Protein AF-A0A4R5ME53-F1 (afdb_monomer_lite)

Secondary structure (DSSP, 8-state):
----S-----------------TTTTSSSHHHHHHHHHHHHHHHHHHHHHHHHHHHH-TTS-HHHHHHHHHHHHHHHHHHHHH--SHHHHHHHHHHHHHHHHHHHHHTTPPP-

Organism: NCBI:txid2528715

pLDDT: mean 86.8, std 19.41, range [37.44, 98.31]

Structure (mmCIF, N/CA/C/O backbone):
data_AF-A0A4R5ME53-F1
#
_entry.id   AF-A0A4R5ME53-F1
#
loop_
_atom_site.group_PDB
_atom_site.id
_atom_site.type_symbol
_atom_site.label_atom_id
_atom_site.label_alt_id
_atom_site.label_comp_id
_atom_site.label_asym_id
_atom_site.label_entity_id
_atom_site.label_seq_id
_atom_site.pdbx_PDB_ins_code
_atom_site.Cartn_x
_atom_site.Cartn_y
_atom_site.Cartn_z
_atom_site.occupancy
_atom_site.B_iso_or_equiv
_atom_site.auth_seq_id
_atom_site.auth_comp_id
_atom_site.auth_asym_id
_atom_site.auth_atom_id
_atom_site.pdbx_PDB_model_num
ATOM 1 N N . MET A 1 1 ? -32.003 -50.045 -17.619 1.00 37.44 1 MET A N 1
ATOM 2 C CA . MET A 1 1 ? -30.877 -49.254 -18.161 1.00 37.44 1 MET A CA 1
ATOM 3 C C . MET A 1 1 ? -31.411 -47.846 -18.388 1.00 37.44 1 MET A C 1
ATOM 5 O O . MET A 1 1 ? -32.079 -47.613 -19.375 1.00 37.44 1 MET A O 1
ATOM 9 N N . ARG A 1 2 ? -31.481 -46.984 -17.364 1.00 39.84 2 ARG A N 1
ATOM 10 C CA . ARG A 1 2 ? -30.421 -46.025 -17.002 1.00 39.84 2 ARG A CA 1
ATOM 11 C C . ARG A 1 2 ? -29.592 -45.630 -18.233 1.00 39.84 2 ARG A C 1
ATOM 13 O O . ARG A 1 2 ? -28.884 -46.491 -18.744 1.00 39.84 2 ARG A O 1
ATOM 20 N N . ILE A 1 3 ? -29.658 -44.355 -18.624 1.00 42.66 3 ILE A N 1
ATOM 21 C CA . ILE A 1 3 ? -28.523 -43.416 -18.612 1.00 42.66 3 ILE A CA 1
ATOM 22 C C . ILE A 1 3 ? -28.682 -42.292 -19.684 1.00 42.66 3 ILE A C 1
ATOM 24 O O . ILE A 1 3 ? -28.809 -42.562 -20.870 1.00 42.66 3 ILE A O 1
ATOM 28 N N . PHE A 1 4 ? -28.608 -41.042 -19.199 1.00 44.84 4 PHE A N 1
ATOM 29 C CA . PHE A 1 4 ? -28.194 -39.774 -19.840 1.00 44.84 4 PHE A CA 1
ATOM 30 C C . PHE A 1 4 ? -28.897 -39.222 -21.088 1.00 44.84 4 PHE A C 1
ATOM 32 O O . PHE A 1 4 ? -28.305 -39.227 -22.156 1.00 44.84 4 PHE A O 1
ATOM 39 N N . ILE A 1 5 ? -30.030 -38.536 -20.913 1.00 51.66 5 ILE A N 1
ATOM 40 C CA . ILE A 1 5 ? -30.372 -37.298 -21.652 1.00 51.66 5 ILE A CA 1
ATOM 41 C C . ILE A 1 5 ? -31.328 -36.549 -20.700 1.00 51.66 5 ILE A C 1
ATOM 43 O O . ILE A 1 5 ? -32.403 -37.054 -20.417 1.00 51.66 5 ILE A O 1
ATOM 47 N N . VAL A 1 6 ? -30.976 -35.508 -19.947 1.00 46.72 6 VAL A N 1
ATOM 48 C CA . VAL A 1 6 ? -30.715 -34.124 -20.350 1.00 46.72 6 VAL A CA 1
ATOM 49 C C . VAL A 1 6 ? -30.060 -33.465 -19.125 1.00 46.72 6 VAL A C 1
ATOM 51 O O . VAL A 1 6 ? -30.729 -33.165 -18.142 1.00 46.72 6 VAL A O 1
ATOM 54 N N . ALA A 1 7 ? -28.748 -33.264 -19.151 1.00 47.62 7 ALA A N 1
ATOM 55 C CA . ALA A 1 7 ? -28.056 -32.393 -18.203 1.00 47.62 7 ALA A CA 1
ATOM 56 C C . ALA A 1 7 ? -27.158 -31.458 -19.013 1.00 47.62 7 ALA A C 1
ATOM 58 O O . ALA A 1 7 ? -25.938 -31.560 -18.991 1.00 47.62 7 ALA A O 1
ATOM 59 N N . LEU A 1 8 ? -27.792 -30.587 -19.799 1.00 46.12 8 LEU A N 1
ATOM 60 C CA . LEU A 1 8 ? -27.125 -29.516 -20.534 1.00 46.12 8 LEU A CA 1
ATOM 61 C C . LEU A 1 8 ? -27.659 -28.166 -20.031 1.00 46.12 8 LEU A C 1
ATOM 63 O O . LEU A 1 8 ? -28.286 -27.404 -20.752 1.00 46.12 8 LEU A O 1
ATOM 67 N N . ALA A 1 9 ? -27.467 -27.917 -18.738 1.00 47.75 9 ALA A N 1
ATOM 68 C CA . ALA A 1 9 ? -27.715 -26.621 -18.103 1.00 47.75 9 ALA A CA 1
ATOM 69 C C . ALA A 1 9 ? -26.516 -26.234 -17.224 1.00 47.75 9 ALA A C 1
ATOM 71 O O . ALA A 1 9 ? -26.667 -25.740 -16.110 1.00 47.75 9 ALA A O 1
ATOM 72 N N . LEU A 1 10 ? -25.306 -26.529 -17.706 1.00 44.31 10 LEU A N 1
ATOM 73 C CA . LEU A 1 10 ? -24.060 -26.213 -17.024 1.00 44.31 10 LEU A CA 1
ATOM 74 C C . LEU A 1 10 ? -23.190 -25.326 -17.911 1.00 44.31 10 LEU A C 1
ATOM 76 O O . LEU A 1 10 ? -22.869 -25.676 -19.042 1.00 44.31 10 LEU A O 1
ATOM 80 N N . ALA A 1 11 ? -22.774 -24.222 -17.292 1.00 48.75 11 ALA A N 1
ATOM 81 C CA . ALA A 1 11 ? -21.616 -23.405 -17.619 1.00 48.75 11 ALA A CA 1
ATOM 82 C C . ALA A 1 11 ? -21.744 -22.419 -18.792 1.00 48.75 11 ALA A C 1
ATOM 84 O O . ALA A 1 11 ? -21.054 -22.519 -19.799 1.00 48.75 11 ALA A O 1
ATOM 85 N N . THR A 1 12 ? -22.473 -21.328 -18.557 1.00 47.19 12 THR A N 1
ATOM 86 C CA . THR A 1 12 ? -21.988 -20.008 -18.992 1.00 47.19 12 THR A CA 1
ATOM 87 C C . THR A 1 12 ? -21.523 -19.226 -17.769 1.00 47.19 12 THR A C 1
ATOM 89 O O . THR A 1 12 ? -22.080 -18.188 -17.421 1.00 47.19 12 THR A O 1
ATOM 92 N N . ILE A 1 13 ? -20.497 -19.734 -17.080 1.00 52.84 13 ILE A N 1
ATOM 93 C CA . ILE A 1 13 ? -19.639 -18.844 -16.298 1.00 52.84 13 ILE A CA 1
ATOM 94 C C . ILE A 1 13 ? -18.748 -18.194 -17.345 1.00 52.84 13 ILE A C 1
ATOM 96 O O . ILE A 1 13 ? -17.732 -18.754 -17.753 1.00 52.84 13 ILE A O 1
ATOM 100 N N . SER A 1 14 ? -19.180 -17.046 -17.856 1.00 44.56 14 SER A N 1
ATOM 101 C CA . SER A 1 14 ? -18.303 -16.146 -18.584 1.00 44.56 14 SER A CA 1
ATOM 102 C C . SER A 1 14 ? -17.211 -15.710 -17.611 1.00 44.56 14 SER A C 1
ATOM 104 O O . SER A 1 14 ? -17.368 -14.730 -16.885 1.00 44.56 14 SER A O 1
ATOM 106 N N . LEU A 1 15 ? -16.122 -16.477 -17.558 1.00 46.50 15 LEU A N 1
ATOM 107 C CA . LEU A 1 15 ? -14.838 -16.013 -17.059 1.00 46.50 15 LEU A CA 1
ATOM 108 C C . LEU A 1 15 ? -14.444 -14.854 -17.971 1.00 46.50 15 LEU A C 1
ATOM 110 O O . LEU A 1 15 ? -13.823 -15.043 -19.015 1.00 46.50 15 LEU A O 1
ATOM 114 N N . GLN A 1 16 ? -14.870 -13.645 -17.613 1.00 44.94 16 GLN A N 1
ATOM 115 C CA . GLN A 1 16 ? -14.251 -12.442 -18.127 1.00 44.94 16 GLN A CA 1
ATOM 116 C C . GLN A 1 16 ? -12.842 -12.442 -17.547 1.00 44.94 16 GLN A C 1
ATOM 118 O O . GLN A 1 16 ? -12.602 -11.967 -16.442 1.00 44.94 16 GLN A O 1
ATOM 123 N N . ALA A 1 17 ? -11.909 -13.052 -18.274 1.00 42.41 17 ALA A N 1
ATOM 124 C CA . ALA A 1 17 ? -10.504 -12.783 -18.079 1.00 42.41 17 ALA A CA 1
ATOM 125 C C . ALA A 1 17 ? -10.322 -11.303 -18.425 1.00 42.41 17 ALA A C 1
ATOM 127 O O . ALA A 1 17 ? -10.187 -10.935 -19.591 1.00 42.41 17 ALA A O 1
ATOM 128 N N . HIS A 1 18 ? -10.410 -10.428 -17.424 1.00 40.94 18 HIS A N 1
ATOM 129 C CA . HIS A 1 18 ? -9.837 -9.101 -17.542 1.00 40.94 18 HIS A CA 1
ATOM 130 C C . HIS A 1 18 ? -8.352 -9.340 -17.787 1.00 40.94 18 HIS A C 1
ATOM 132 O O . HIS A 1 18 ? -7.619 -9.713 -16.873 1.00 40.94 18 HIS A O 1
ATOM 138 N N . ALA A 1 19 ? -7.930 -9.246 -19.047 1.00 43.75 19 ALA A N 1
ATOM 139 C CA . ALA A 1 19 ? -6.523 -9.218 -19.382 1.00 43.75 19 ALA A CA 1
ATOM 140 C C . ALA A 1 19 ? -5.961 -7.985 -18.673 1.00 43.75 19 ALA A C 1
ATOM 142 O O . ALA A 1 19 ? -6.184 -6.855 -19.107 1.00 43.75 19 ALA A O 1
ATOM 143 N N . TYR A 1 20 ? -5.336 -8.200 -17.517 1.00 55.50 20 TYR A N 1
ATOM 144 C CA . TYR A 1 20 ? -4.597 -7.166 -16.821 1.00 55.50 20 TYR A CA 1
ATOM 145 C C . TYR A 1 20 ? -3.445 -6.783 -17.744 1.00 55.50 20 TYR A C 1
ATOM 147 O O . TYR A 1 20 ? -2.492 -7.542 -17.912 1.00 55.50 20 TYR A O 1
ATOM 155 N N . VAL A 1 21 ? -3.590 -5.654 -18.433 1.00 66.00 21 VAL A N 1
ATOM 156 C CA . VAL A 1 21 ? -2.541 -5.133 -19.299 1.00 66.00 21 VAL A CA 1
ATOM 157 C C . VAL A 1 21 ? -1.556 -4.399 -18.405 1.00 66.00 21 VAL A C 1
ATOM 159 O O . VAL A 1 21 ? -1.861 -3.330 -17.876 1.00 66.00 21 VAL A O 1
ATOM 162 N N . ASP A 1 22 ? -0.376 -4.980 -18.224 1.00 83.88 22 ASP A N 1
ATOM 163 C CA . ASP A 1 22 ? 0.716 -4.316 -17.529 1.00 83.88 22 ASP A CA 1
ATOM 164 C C . ASP A 1 22 ? 1.269 -3.199 -18.436 1.00 83.88 22 ASP A C 1
ATOM 166 O O . ASP A 1 22 ? 2.036 -3.421 -19.372 1.00 83.88 22 ASP A O 1
ATOM 170 N N . ILE A 1 23 ? 0.822 -1.963 -18.189 1.00 86.88 23 ILE A N 1
ATOM 171 C CA . ILE A 1 23 ? 1.176 -0.776 -18.989 1.00 86.88 23 ILE A CA 1
ATOM 172 C C . ILE A 1 23 ? 2.697 -0.535 -19.003 1.00 86.88 23 ILE A C 1
ATOM 174 O O . ILE A 1 23 ? 3.220 0.091 -19.932 1.00 86.88 23 ILE A O 1
ATOM 178 N N . CYS A 1 24 ? 3.421 -1.018 -17.991 1.00 93.00 24 CYS A N 1
ATOM 179 C CA . CYS A 1 24 ? 4.871 -0.897 -17.936 1.00 93.00 24 CYS A CA 1
ATOM 180 C C . CYS A 1 24 ? 5.573 -1.926 -18.834 1.00 93.00 24 CYS A C 1
ATOM 182 O O . CYS A 1 24 ? 6.569 -1.577 -19.468 1.00 93.00 24 CYS A O 1
ATOM 184 N N . GLU A 1 25 ? 5.018 -3.130 -18.994 1.00 90.69 25 GLU A N 1
ATOM 185 C CA . GLU A 1 25 ? 5.472 -4.118 -19.990 1.00 90.69 25 GLU A CA 1
ATOM 186 C C . GLU A 1 25 ? 5.303 -3.614 -21.436 1.00 90.69 25 GLU A C 1
ATOM 188 O O . GLU A 1 25 ? 6.042 -4.023 -22.327 1.00 90.69 25 GLU A O 1
ATOM 193 N N . MET A 1 26 ? 4.384 -2.673 -21.681 1.00 91.50 26 MET A N 1
ATOM 194 C CA . MET A 1 26 ? 4.149 -2.094 -23.012 1.00 91.50 26 MET A CA 1
ATOM 195 C C . MET A 1 26 ? 5.172 -1.025 -23.440 1.00 91.50 26 MET A C 1
ATOM 197 O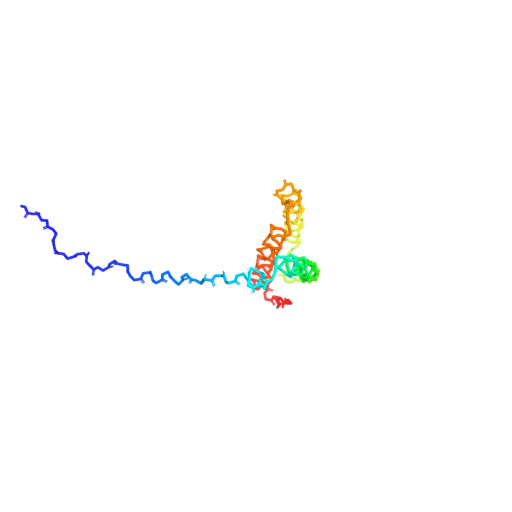 O . MET A 1 26 ? 5.039 -0.444 -24.523 1.00 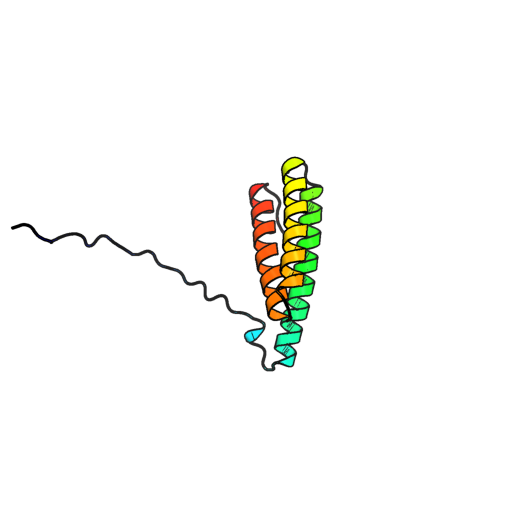91.50 26 MET A O 1
ATOM 201 N N . LYS A 1 27 ? 6.154 -0.679 -22.600 1.00 93.31 27 LYS A N 1
ATOM 202 C CA . LYS A 1 27 ? 7.151 0.349 -22.943 1.00 93.31 27 LYS A CA 1
ATOM 203 C C . LYS A 1 27 ? 8.105 -0.145 -24.033 1.00 93.31 27 LYS A C 1
ATOM 205 O O . LYS A 1 27 ? 8.376 -1.333 -24.157 1.00 93.31 27 LYS A O 1
ATOM 210 N N . ARG A 1 28 ? 8.614 0.788 -24.848 1.00 92.69 28 ARG A N 1
ATOM 211 C CA . ARG A 1 28 ? 9.422 0.460 -26.038 1.00 92.69 28 ARG A CA 1
ATOM 212 C C . ARG A 1 28 ? 10.782 -0.126 -25.680 1.00 92.69 28 ARG A C 1
ATOM 214 O O . ARG A 1 28 ? 11.329 -0.902 -26.456 1.00 92.69 28 ARG A O 1
ATOM 221 N N . SER A 1 29 ? 11.330 0.260 -24.533 1.00 96.31 29 SER A N 1
ATOM 222 C CA . SER A 1 29 ? 12.607 -0.237 -24.033 1.00 96.31 29 SER A CA 1
ATOM 223 C C . SER A 1 29 ? 12.491 -0.794 -22.617 1.00 96.31 29 SER A C 1
ATOM 225 O O . SER A 1 29 ? 11.649 -0.373 -21.822 1.00 96.31 29 SER A O 1
ATOM 227 N N . GLN A 1 30 ? 13.408 -1.700 -22.271 1.00 93.56 30 GLN A N 1
ATOM 228 C CA . GLN A 1 30 ? 13.515 -2.239 -20.915 1.00 93.56 30 GLN A CA 1
ATOM 229 C C . GLN A 1 30 ? 13.784 -1.134 -19.881 1.00 93.56 30 GLN A C 1
ATOM 231 O O . GLN A 1 30 ? 13.243 -1.185 -18.781 1.00 93.56 30 GLN A O 1
ATOM 236 N N . ALA A 1 31 ? 14.573 -0.115 -20.235 1.00 95.38 31 ALA A N 1
ATOM 237 C CA . ALA A 1 31 ? 14.846 1.019 -19.354 1.00 95.38 31 ALA A CA 1
ATOM 238 C C . ALA A 1 31 ? 13.568 1.816 -19.036 1.00 95.38 31 ALA A C 1
ATOM 240 O O . ALA A 1 31 ? 13.286 2.085 -17.870 1.00 95.38 31 ALA A O 1
ATOM 241 N N . GLU A 1 32 ? 12.756 2.129 -20.050 1.00 96.50 32 GLU A N 1
ATOM 242 C CA . GLU A 1 32 ? 11.466 2.805 -19.856 1.00 96.50 32 GLU A CA 1
ATOM 243 C C . GLU A 1 32 ? 10.476 1.943 -19.060 1.00 96.50 32 GLU A C 1
ATOM 245 O O . GLU A 1 32 ? 9.727 2.475 -18.240 1.00 96.50 32 GLU A O 1
ATOM 250 N N . ALA A 1 33 ? 10.472 0.622 -19.273 1.00 95.94 33 ALA A N 1
ATOM 251 C CA . ALA A 1 33 ? 9.648 -0.306 -18.500 1.00 95.94 33 ALA A CA 1
ATOM 252 C C . ALA A 1 33 ? 10.037 -0.283 -17.015 1.00 95.94 33 ALA A C 1
ATOM 254 O O . ALA A 1 33 ? 9.187 -0.086 -16.150 1.00 95.94 33 ALA A O 1
ATOM 255 N N . GLN A 1 34 ? 11.332 -0.396 -16.709 1.00 96.06 34 GLN A N 1
ATOM 256 C CA . GLN A 1 34 ? 11.835 -0.349 -15.333 1.00 96.06 34 GLN A CA 1
ATOM 257 C C . GLN A 1 34 ? 11.540 0.988 -14.652 1.00 96.06 34 GLN A C 1
ATOM 259 O O . GLN A 1 34 ? 11.088 1.015 -13.507 1.00 96.06 34 GLN A O 1
ATOM 264 N N . GLN A 1 35 ? 11.712 2.097 -15.371 1.00 96.69 35 GLN A N 1
ATOM 265 C CA . GLN A 1 35 ? 11.357 3.421 -14.872 1.00 96.69 35 GLN A CA 1
ATOM 266 C C . GLN A 1 35 ? 9.844 3.548 -14.614 1.00 96.69 35 GLN A C 1
ATOM 268 O O . GLN A 1 35 ? 9.436 4.114 -13.600 1.00 96.69 35 GLN A O 1
ATOM 273 N N . CYS A 1 36 ? 9.004 2.981 -15.487 1.00 97.00 36 CYS A N 1
ATOM 274 C CA . CYS A 1 36 ? 7.556 2.914 -15.287 1.00 97.00 36 CYS A CA 1
ATOM 275 C C . CYS A 1 36 ? 7.198 2.157 -14.004 1.00 97.00 36 CYS A C 1
ATOM 277 O O . CYS A 1 36 ? 6.441 2.682 -13.188 1.00 97.00 36 CYS A O 1
ATOM 279 N N . TYR A 1 37 ? 7.785 0.977 -13.784 1.00 97.25 37 TYR A N 1
ATOM 280 C CA . TYR A 1 37 ? 7.558 0.198 -12.567 1.00 97.25 37 TYR A CA 1
ATOM 281 C C . TYR A 1 37 ? 7.986 0.948 -11.313 1.00 97.25 37 TYR A C 1
ATOM 283 O O . TYR A 1 37 ? 7.230 1.009 -10.345 1.00 97.25 37 TYR A O 1
ATOM 291 N N . GLN A 1 38 ? 9.160 1.576 -11.339 1.00 96.31 38 GLN A N 1
ATOM 292 C CA . GLN A 1 38 ? 9.665 2.348 -10.210 1.00 96.31 38 GLN A CA 1
ATOM 293 C C . GLN A 1 38 ? 8.745 3.531 -9.873 1.00 96.31 38 GLN A C 1
ATOM 295 O O . GLN A 1 38 ? 8.388 3.731 -8.711 1.00 96.31 38 GLN A O 1
ATOM 300 N N . TYR A 1 39 ? 8.316 4.310 -10.872 1.00 95.88 39 TYR A N 1
ATOM 301 C CA . TYR A 1 39 ? 7.386 5.417 -10.636 1.00 95.88 39 TYR A CA 1
ATOM 302 C C . TYR A 1 39 ? 6.006 4.938 -10.195 1.00 95.88 39 TYR A C 1
ATOM 304 O O . TYR A 1 39 ? 5.434 5.520 -9.274 1.00 95.88 39 TYR A O 1
ATOM 312 N N . GLY A 1 40 ? 5.491 3.868 -10.802 1.00 95.25 40 GLY A N 1
ATOM 313 C CA . GLY A 1 40 ? 4.225 3.257 -10.415 1.00 95.25 40 GLY A CA 1
ATOM 314 C C . GLY A 1 40 ? 4.248 2.765 -8.968 1.00 95.25 40 GLY A C 1
ATOM 315 O O . GLY A 1 40 ? 3.321 3.044 -8.210 1.00 95.25 40 GLY A O 1
ATOM 316 N N . ALA A 1 41 ? 5.334 2.109 -8.555 1.00 95.88 41 ALA A N 1
ATOM 317 C CA . ALA A 1 41 ? 5.539 1.650 -7.186 1.00 95.88 41 ALA A CA 1
ATOM 318 C C . ALA A 1 41 ? 5.592 2.832 -6.206 1.00 95.88 41 ALA A C 1
ATOM 320 O O . ALA A 1 41 ? 4.893 2.830 -5.194 1.00 95.88 41 ALA A O 1
ATOM 321 N N . ASN A 1 42 ? 6.351 3.882 -6.528 1.00 95.94 42 ASN A N 1
ATOM 322 C CA . ASN A 1 42 ? 6.458 5.073 -5.683 1.00 95.94 42 ASN A CA 1
ATOM 323 C C . ASN A 1 42 ? 5.118 5.808 -5.532 1.00 95.94 42 ASN A C 1
ATOM 325 O O . ASN A 1 42 ? 4.722 6.150 -4.416 1.00 95.94 42 ASN A O 1
ATOM 329 N N . GLY A 1 43 ? 4.397 6.017 -6.637 1.00 96.38 43 GLY A N 1
ATOM 330 C CA . GLY A 1 43 ? 3.067 6.628 -6.619 1.00 96.38 43 GLY A CA 1
ATOM 331 C C . GLY A 1 43 ? 2.055 5.775 -5.853 1.00 96.38 43 GLY A C 1
ATOM 332 O O . GLY A 1 43 ? 1.323 6.285 -5.005 1.00 96.38 43 GLY A O 1
ATOM 333 N N . GLY A 1 44 ? 2.069 4.458 -6.073 1.00 96.25 44 GLY A N 1
ATOM 334 C CA . GLY A 1 44 ? 1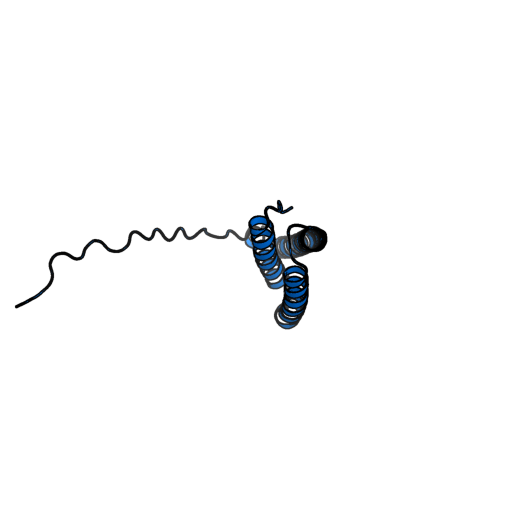.228 3.512 -5.345 1.00 96.25 44 GLY A CA 1
ATOM 335 C C . GLY A 1 44 ? 1.522 3.488 -3.844 1.00 96.25 44 GLY A C 1
ATOM 336 O O . GLY A 1 44 ? 0.594 3.424 -3.043 1.00 96.25 44 GLY A O 1
ATOM 337 N N . MET A 1 45 ? 2.790 3.595 -3.441 1.00 96.38 45 MET A N 1
ATOM 338 C CA . MET A 1 45 ? 3.194 3.683 -2.035 1.00 96.38 45 MET A CA 1
ATOM 339 C C . MET A 1 45 ? 2.689 4.977 -1.384 1.00 96.38 45 MET A C 1
ATOM 341 O O . MET A 1 45 ? 2.230 4.954 -0.243 1.00 96.38 45 MET A O 1
ATOM 345 N N . LEU A 1 46 ? 2.747 6.105 -2.099 1.00 97.12 46 LEU A N 1
ATOM 346 C CA . LEU A 1 46 ? 2.206 7.377 -1.616 1.00 97.12 46 LEU A CA 1
ATOM 347 C C . LEU A 1 46 ? 0.687 7.294 -1.414 1.00 97.12 46 LEU A C 1
ATOM 349 O O . LEU A 1 46 ? 0.204 7.601 -0.325 1.00 97.12 46 LEU A O 1
ATOM 353 N N . ARG A 1 47 ? -0.049 6.812 -2.425 1.00 96.88 47 ARG A N 1
ATOM 354 C CA . ARG A 1 47 ? -1.505 6.597 -2.343 1.00 96.88 47 ARG A CA 1
ATOM 355 C C . ARG A 1 47 ? -1.867 5.688 -1.170 1.00 96.88 47 ARG A C 1
ATOM 357 O O . ARG A 1 47 ? -2.745 6.026 -0.381 1.00 96.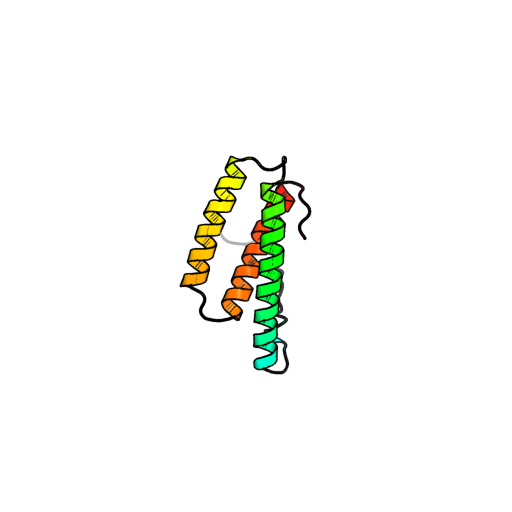88 47 ARG A O 1
ATOM 364 N N . MET A 1 48 ? -1.142 4.581 -1.014 1.00 96.62 48 MET A N 1
ATOM 365 C CA . MET A 1 48 ? -1.332 3.645 0.089 1.00 96.62 48 MET A CA 1
ATOM 366 C C . MET A 1 48 ? -1.198 4.341 1.446 1.00 96.62 48 MET A C 1
ATOM 368 O O . MET A 1 48 ? -2.073 4.189 2.296 1.00 96.62 48 MET A O 1
ATOM 372 N N . LYS A 1 49 ? -0.132 5.126 1.649 1.00 96.00 49 LYS A N 1
ATOM 373 C CA . LYS A 1 49 ? 0.114 5.855 2.905 1.00 96.00 49 LYS A CA 1
ATOM 374 C C . LYS A 1 49 ? -0.986 6.868 3.219 1.00 96.00 49 LYS A C 1
ATOM 376 O O . LYS A 1 49 ? -1.443 6.929 4.360 1.00 96.00 49 LYS A O 1
ATOM 381 N N . GLU A 1 50 ? -1.436 7.630 2.226 1.00 97.38 50 GLU A N 1
ATOM 382 C CA . GLU A 1 50 ? -2.510 8.608 2.425 1.00 97.38 50 GLU A CA 1
ATOM 383 C C . GLU A 1 50 ? -3.855 7.930 2.717 1.00 97.38 50 GLU A C 1
ATOM 385 O O . GLU A 1 50 ? -4.554 8.320 3.654 1.00 97.38 50 GLU A O 1
ATOM 390 N N . ASN A 1 51 ? -4.194 6.851 2.009 1.00 97.81 51 ASN A N 1
ATOM 391 C CA . ASN A 1 51 ? -5.391 6.062 2.303 1.00 97.81 51 ASN A CA 1
ATOM 392 C C . ASN A 1 51 ? -5.334 5.445 3.713 1.00 97.81 51 ASN A C 1
ATOM 394 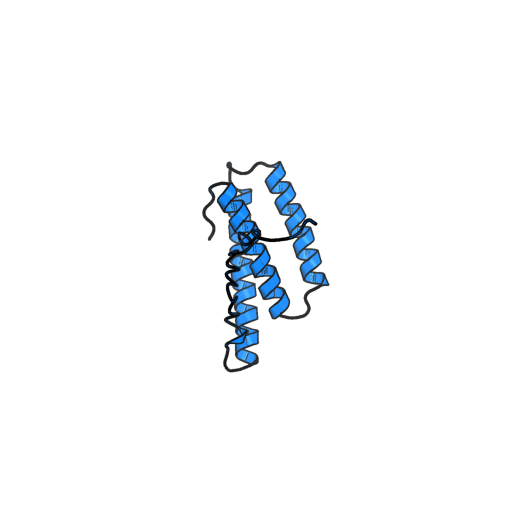O O . ASN A 1 51 ? -6.307 5.539 4.464 1.00 97.81 51 ASN A O 1
ATOM 398 N N . TYR A 1 52 ? -4.175 4.930 4.136 1.00 96.62 52 TYR A N 1
ATOM 399 C CA . TYR A 1 52 ? -3.944 4.476 5.512 1.00 96.62 52 TYR A CA 1
ATOM 400 C C . TYR A 1 52 ? -4.221 5.568 6.542 1.00 96.62 52 TYR A C 1
ATOM 402 O O . TYR A 1 52 ? -4.943 5.344 7.515 1.00 96.62 52 TYR A O 1
ATOM 410 N N . LYS A 1 53 ? -3.670 6.764 6.321 1.00 96.75 53 LYS A N 1
ATOM 411 C CA . LYS A 1 53 ? -3.868 7.923 7.195 1.00 96.75 53 LYS A CA 1
ATOM 412 C C . LYS A 1 53 ? -5.350 8.283 7.322 1.00 96.75 53 LYS A C 1
ATOM 414 O O . LYS A 1 53 ? -5.825 8.602 8.409 1.00 96.75 53 LYS A O 1
ATOM 419 N N . ARG A 1 54 ? -6.096 8.202 6.222 1.00 97.56 54 ARG A N 1
ATOM 420 C CA . ARG A 1 54 ? -7.541 8.468 6.204 1.00 97.56 54 ARG A CA 1
ATOM 421 C C . ARG A 1 54 ? -8.327 7.414 6.980 1.00 97.56 54 ARG A C 1
ATOM 423 O O . ARG A 1 54 ? -9.237 7.782 7.714 1.00 97.56 54 ARG A O 1
ATOM 430 N N . ILE A 1 55 ? -7.942 6.140 6.889 1.00 97.94 55 ILE A N 1
ATOM 431 C CA . ILE A 1 55 ? -8.553 5.057 7.673 1.00 97.94 55 ILE A CA 1
ATOM 432 C C . ILE A 1 55 ? -8.336 5.266 9.174 1.00 97.94 55 ILE A C 1
ATOM 434 O O . ILE A 1 55 ? -9.297 5.257 9.941 1.00 97.94 55 ILE A O 1
ATOM 438 N N . VAL A 1 56 ? -7.091 5.479 9.610 1.00 96.12 56 VAL A N 1
ATOM 439 C CA . VAL A 1 56 ? -6.786 5.586 11.050 1.00 96.12 56 VAL A CA 1
ATOM 440 C C . VAL A 1 56 ? -7.444 6.807 11.697 1.00 96.12 56 VAL A C 1
ATOM 442 O O . VAL A 1 56 ? -7.817 6.753 12.869 1.00 96.12 56 VAL A O 1
ATOM 445 N N . ASN A 1 57 ? -7.662 7.869 10.919 1.00 96.56 57 ASN A N 1
ATOM 446 C CA . ASN A 1 57 ? -8.338 9.085 11.365 1.00 96.56 57 ASN A CA 1
ATOM 447 C C . ASN A 1 57 ? -9.869 9.020 11.246 1.00 96.56 57 ASN A C 1
ATOM 449 O O . ASN A 1 57 ? -10.545 9.926 11.728 1.00 96.56 57 ASN A O 1
ATOM 453 N N . SER A 1 58 ? -10.430 7.986 10.614 1.00 97.31 58 SER A N 1
ATOM 454 C CA . SER A 1 58 ? -11.879 7.862 10.466 1.00 97.31 58 SER A CA 1
ATOM 455 C C . SER A 1 58 ? -12.545 7.437 11.775 1.00 97.31 58 SER A C 1
ATOM 457 O O . SER A 1 58 ? -12.064 6.539 12.470 1.00 97.31 58 SER A O 1
ATOM 459 N N . SER A 1 59 ? -13.694 8.036 12.084 1.00 97.12 59 SER A N 1
ATOM 460 C CA . SER A 1 59 ? -14.602 7.563 13.135 1.00 97.12 59 SER A CA 1
ATOM 461 C C . SER A 1 59 ? -15.464 6.375 12.693 1.00 97.12 59 SER A C 1
ATOM 463 O O . SER A 1 59 ? -16.031 5.701 13.545 1.00 97.12 59 SER A O 1
ATOM 465 N N . SER A 1 60 ? -15.555 6.098 11.385 1.00 96.62 60 SER A N 1
ATOM 466 C CA . SER A 1 60 ? -16.323 4.967 10.840 1.00 96.62 60 SER A CA 1
ATOM 467 C C . SER A 1 60 ? -15.617 3.618 10.970 1.00 96.62 60 SER A C 1
ATOM 469 O O . SER A 1 60 ? -16.218 2.597 10.662 1.00 96.62 60 SER A O 1
ATOM 471 N N . VAL A 1 61 ? -14.357 3.611 11.411 1.00 98.06 61 VAL A N 1
ATOM 472 C CA . VAL A 1 61 ? -13.528 2.410 11.557 1.00 98.06 61 VAL A CA 1
ATOM 473 C C . VAL A 1 61 ? -13.204 2.223 13.032 1.00 98.06 61 VAL A C 1
ATOM 475 O O . VAL A 1 61 ? -12.747 3.165 13.688 1.00 98.06 61 VAL A O 1
ATOM 478 N N . SER A 1 62 ? -13.417 1.020 13.562 1.00 98.31 62 SER A N 1
ATOM 479 C CA . SER A 1 62 ? -13.167 0.740 14.977 1.00 98.31 62 SER A CA 1
ATOM 480 C C . SER A 1 62 ? -11.673 0.719 15.315 1.00 98.31 62 SER A C 1
ATOM 482 O O . SER A 1 62 ? -10.815 0.438 14.475 1.00 98.31 62 SER A O 1
ATOM 484 N N . ASP A 1 63 ? -11.334 0.951 16.583 1.00 98.12 63 ASP A N 1
ATOM 485 C CA . ASP A 1 63 ? -9.941 0.874 17.037 1.00 98.12 63 ASP A CA 1
ATOM 486 C C . ASP A 1 63 ? -9.349 -0.537 16.909 1.00 98.12 63 ASP A C 1
ATOM 488 O O . ASP A 1 63 ? -8.142 -0.679 16.703 1.00 98.12 63 ASP A O 1
ATOM 492 N N . SER A 1 64 ? -10.169 -1.591 17.018 1.00 98.19 64 SER A N 1
ATOM 493 C CA . SER A 1 64 ? -9.721 -2.964 16.756 1.00 98.19 64 SER A CA 1
ATOM 494 C C . SER A 1 64 ? -9.321 -3.156 15.300 1.00 98.19 64 SER A C 1
ATOM 496 O O . SER A 1 64 ? -8.238 -3.676 15.048 1.00 98.19 64 SER A O 1
ATOM 498 N N . GLU A 1 65 ? -10.133 -2.678 14.358 1.00 98.12 65 GLU A N 1
ATOM 499 C CA . GLU A 1 65 ? -9.837 -2.789 12.927 1.00 98.12 65 GLU A CA 1
ATOM 500 C C . GLU A 1 65 ? -8.621 -1.946 12.543 1.00 98.12 65 GLU A C 1
ATOM 502 O O . GLU A 1 65 ? -7.779 -2.397 11.772 1.00 98.12 65 GLU A O 1
ATOM 507 N N . LYS A 1 66 ? -8.460 -0.752 13.130 1.00 98.12 66 LYS A N 1
ATOM 508 C CA . LYS A 1 66 ? -7.254 0.071 12.936 1.00 98.12 66 LYS A CA 1
ATOM 509 C C . LYS A 1 66 ? -5.993 -0.658 13.394 1.00 98.12 66 LYS A C 1
ATOM 511 O O . LYS A 1 66 ? -4.999 -0.659 12.668 1.00 98.12 66 LYS A O 1
ATOM 516 N N . ARG A 1 67 ? -6.028 -1.288 14.575 1.00 97.62 67 ARG A N 1
ATOM 517 C CA . ARG A 1 67 ? -4.902 -2.080 15.098 1.00 97.62 67 ARG A CA 1
ATOM 518 C C . ARG A 1 67 ? -4.602 -3.282 14.208 1.00 97.62 67 ARG A C 1
ATOM 520 O O . ARG A 1 67 ? -3.450 -3.484 13.834 1.00 97.62 67 ARG A O 1
ATOM 527 N N . GLU A 1 68 ? -5.627 -4.031 13.814 1.00 97.12 68 GLU A N 1
ATOM 528 C CA . GLU A 1 68 ? -5.471 -5.169 12.907 1.00 97.12 68 GLU A CA 1
ATOM 529 C C . GLU A 1 68 ? -4.868 -4.740 11.563 1.00 97.12 68 GLU A C 1
ATOM 531 O O . GLU A 1 68 ? -3.915 -5.352 11.076 1.00 97.12 68 GLU A O 1
ATOM 536 N N . LEU A 1 69 ? -5.362 -3.644 10.985 1.00 96.25 69 LEU A N 1
ATOM 537 C CA . LEU A 1 69 ? -4.864 -3.109 9.726 1.00 96.25 69 LEU A CA 1
ATOM 538 C C . LEU A 1 69 ? -3.391 -2.672 9.828 1.00 96.25 69 LEU A C 1
ATOM 540 O O . LEU A 1 69 ? -2.627 -2.896 8.885 1.00 96.25 69 LEU A O 1
ATOM 544 N N . GLN A 1 70 ? -2.979 -2.078 10.954 1.00 95.88 70 GLN A N 1
ATOM 545 C CA . GLN A 1 70 ? -1.584 -1.713 11.228 1.00 95.88 70 GLN A CA 1
ATOM 546 C C . GLN A 1 70 ? -0.679 -2.941 11.376 1.00 95.88 70 GLN A C 1
ATOM 548 O O . GLN A 1 70 ? 0.428 -2.964 10.836 1.00 95.88 70 GLN A O 1
ATOM 553 N N . ASP A 1 71 ? -1.128 -3.979 12.076 1.00 96.75 71 ASP A N 1
ATOM 554 C CA . ASP A 1 71 ? -0.337 -5.197 12.248 1.00 96.75 71 ASP A CA 1
ATOM 555 C C . ASP A 1 71 ? -0.225 -5.992 10.946 1.00 96.75 71 ASP A C 1
ATOM 557 O O . ASP A 1 71 ? 0.855 -6.484 10.604 1.00 96.75 71 ASP A O 1
ATOM 561 N N . ASN A 1 72 ? -1.303 -6.054 10.165 1.00 96.44 72 ASN A N 1
ATOM 562 C CA . ASN A 1 72 ? -1.281 -6.644 8.832 1.00 96.44 72 ASN A CA 1
ATOM 563 C C . ASN A 1 72 ? -0.380 -5.846 7.877 1.00 96.44 72 ASN A C 1
ATOM 565 O O . ASN A 1 72 ? 0.322 -6.459 7.075 1.00 96.44 72 ASN A O 1
ATOM 569 N N . GLN A 1 73 ? -0.306 -4.516 8.017 1.00 96.00 73 GLN A N 1
ATOM 570 C CA . GLN A 1 73 ? 0.635 -3.694 7.250 1.00 96.00 73 GLN A CA 1
ATOM 571 C C . GLN A 1 73 ? 2.088 -4.069 7.535 1.00 96.00 73 GLN A C 1
ATOM 573 O O . GLN A 1 73 ? 2.839 -4.331 6.602 1.00 96.00 73 GLN A O 1
ATOM 578 N N . LYS A 1 74 ? 2.480 -4.181 8.810 1.00 96.75 74 LYS A N 1
ATOM 579 C CA . LYS A 1 74 ? 3.849 -4.574 9.193 1.00 96.75 74 LYS A CA 1
ATOM 580 C C . LYS A 1 74 ? 4.216 -5.962 8.663 1.00 96.75 74 LYS A C 1
ATOM 582 O O . LYS A 1 74 ? 5.340 -6.189 8.215 1.00 96.75 74 LYS A O 1
ATOM 587 N N . LYS A 1 75 ? 3.272 -6.911 8.715 1.00 97.19 75 LYS A N 1
ATOM 588 C CA . LYS A 1 75 ? 3.463 -8.262 8.159 1.00 97.19 75 LYS A CA 1
ATOM 589 C C . LYS A 1 75 ? 3.654 -8.212 6.646 1.00 97.19 75 LYS A C 1
ATOM 591 O O . LYS A 1 75 ? 4.556 -8.875 6.138 1.00 97.19 75 LYS A O 1
ATOM 596 N N . TRP A 1 76 ? 2.835 -7.426 5.950 1.00 97.25 76 TRP A N 1
ATOM 597 C CA . TRP A 1 76 ? 2.955 -7.223 4.511 1.00 97.25 76 TRP A CA 1
ATOM 598 C C . TRP A 1 76 ? 4.302 -6.582 4.150 1.00 97.25 76 TRP A C 1
ATOM 600 O O . TRP A 1 76 ? 5.007 -7.126 3.309 1.00 97.25 76 TRP A O 1
ATOM 610 N N . GLU A 1 77 ? 4.730 -5.525 4.848 1.00 96.06 77 GLU A N 1
ATOM 611 C CA . GLU A 1 77 ? 6.024 -4.861 4.618 1.00 96.06 77 GLU A CA 1
ATOM 612 C C . GLU A 1 77 ? 7.194 -5.838 4.760 1.00 96.06 77 GLU A C 1
ATOM 614 O O . GLU A 1 77 ? 8.042 -5.923 3.872 1.00 96.06 77 GLU A O 1
ATOM 619 N N . LYS A 1 78 ? 7.193 -6.650 5.825 1.00 97.00 78 LYS A N 1
ATOM 620 C CA . LYS A 1 78 ? 8.203 -7.695 6.044 1.00 97.00 78 LYS A CA 1
ATOM 621 C C . LYS A 1 78 ? 8.169 -8.783 4.962 1.00 97.00 78 LYS A C 1
ATOM 623 O O . LYS A 1 78 ? 9.209 -9.323 4.578 1.00 97.00 78 LYS A O 1
ATOM 628 N N . ALA A 1 79 ? 6.982 -9.144 4.480 1.00 96.12 79 ALA A N 1
ATOM 629 C CA . ALA A 1 79 ? 6.833 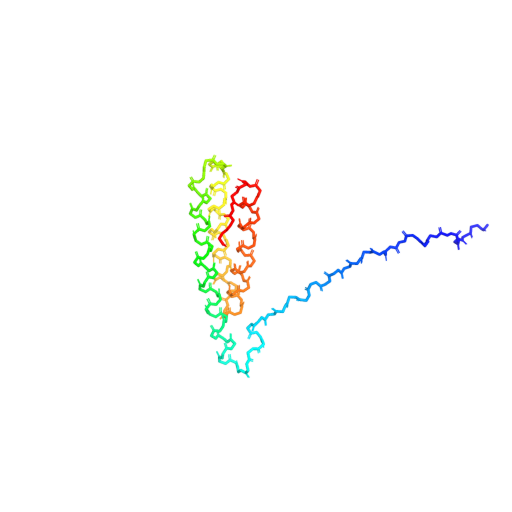-10.137 3.423 1.00 96.12 79 ALA A CA 1
ATOM 630 C C . ALA A 1 79 ? 7.342 -9.597 2.080 1.00 96.12 79 ALA A C 1
ATOM 632 O O . ALA A 1 79 ? 8.060 -10.304 1.381 1.00 96.12 79 ALA A O 1
ATOM 633 N N . VAL A 1 80 ? 7.036 -8.344 1.747 1.00 95.81 80 VAL A N 1
ATOM 634 C CA . VAL A 1 80 ? 7.512 -7.696 0.520 1.00 95.81 80 VAL A CA 1
ATOM 635 C C . VAL A 1 80 ? 9.025 -7.525 0.555 1.00 95.81 80 VAL A C 1
ATOM 637 O O . VAL A 1 80 ? 9.692 -7.946 -0.383 1.00 95.81 80 VAL A O 1
ATOM 640 N N . SER A 1 81 ? 9.589 -7.026 1.660 1.00 94.38 81 SER A N 1
ATOM 641 C CA . SER A 1 81 ? 11.041 -6.841 1.785 1.00 94.38 81 SER A CA 1
ATOM 642 C C . SER A 1 81 ? 11.840 -8.144 1.709 1.00 94.38 81 SER A C 1
ATOM 644 O O . SER A 1 81 ? 13.028 -8.110 1.418 1.00 94.38 81 SER A O 1
ATOM 646 N N . SER A 1 82 ? 11.225 -9.285 2.039 1.00 95.81 82 SER A N 1
ATOM 647 C CA . SER A 1 82 ? 11.894 -10.594 1.996 1.00 95.81 82 SER A CA 1
ATOM 648 C C . SER A 1 82 ? 11.685 -11.355 0.688 1.00 95.81 82 SER A C 1
ATOM 650 O O . SER A 1 82 ? 12.457 -12.267 0.408 1.00 95.81 82 SER A O 1
ATOM 652 N N . LYS A 1 83 ? 10.654 -11.015 -0.096 1.00 94.94 83 LYS A N 1
ATOM 653 C CA . LYS A 1 83 ? 10.290 -11.736 -1.327 1.00 94.94 83 LYS A CA 1
ATOM 654 C C . LYS A 1 83 ? 10.579 -10.971 -2.613 1.00 94.94 83 LYS A C 1
ATOM 656 O O . LYS A 1 83 ? 10.720 -11.618 -3.642 1.00 94.94 83 LYS A O 1
ATOM 661 N N . CYS A 1 84 ? 10.613 -9.640 -2.576 1.00 95.88 84 CYS A N 1
ATOM 662 C CA . CYS A 1 84 ? 10.819 -8.829 -3.770 1.00 95.88 84 CYS A CA 1
ATOM 663 C C . CYS A 1 84 ? 12.277 -8.401 -3.929 1.00 95.88 84 CYS A C 1
ATOM 665 O O . CYS A 1 84 ? 12.851 -7.756 -3.051 1.00 95.88 84 CYS A O 1
ATOM 667 N N . ASP A 1 85 ? 12.838 -8.708 -5.093 1.00 95.19 85 ASP A N 1
ATOM 668 C CA . ASP A 1 85 ? 14.200 -8.378 -5.516 1.00 95.19 85 ASP A CA 1
ATOM 669 C C . ASP A 1 85 ? 14.248 -7.436 -6.734 1.00 95.19 85 ASP A C 1
ATOM 671 O O . ASP A 1 85 ? 15.308 -6.891 -7.038 1.00 95.19 85 ASP A O 1
ATOM 675 N N . ASP A 1 86 ? 13.109 -7.171 -7.385 1.00 93.44 86 ASP A N 1
ATOM 676 C CA . ASP A 1 86 ? 13.008 -6.274 -8.537 1.00 93.44 86 ASP A CA 1
ATOM 677 C C . ASP A 1 86 ? 11.814 -5.300 -8.475 1.00 93.44 86 ASP A C 1
ATOM 679 O O . ASP A 1 86 ? 10.866 -5.449 -7.694 1.00 93.44 86 ASP A O 1
ATOM 683 N N . ASN A 1 87 ? 11.850 -4.271 -9.332 1.00 92.56 87 ASN A N 1
ATOM 684 C CA . ASN A 1 87 ? 10.813 -3.236 -9.389 1.00 92.56 87 ASN A CA 1
ATOM 685 C C . ASN A 1 87 ? 9.433 -3.786 -9.777 1.00 92.56 87 ASN A C 1
ATOM 687 O O . ASN A 1 87 ? 8.422 -3.203 -9.383 1.00 92.56 87 ASN A O 1
ATOM 691 N N . VAL A 1 88 ? 9.374 -4.879 -10.543 1.00 94.75 88 VAL A N 1
ATOM 692 C CA . VAL A 1 88 ? 8.114 -5.479 -11.003 1.00 94.75 88 VAL A CA 1
ATOM 693 C C . VAL A 1 88 ? 7.384 -6.107 -9.820 1.00 94.75 88 VAL A C 1
ATOM 695 O O . VAL A 1 88 ? 6.190 -5.868 -9.628 1.00 94.75 88 VAL A O 1
ATOM 698 N N . CYS A 1 89 ? 8.107 -6.850 -8.982 1.00 95.56 89 CYS A N 1
ATOM 699 C CA . CYS A 1 89 ? 7.595 -7.430 -7.751 1.00 95.56 89 CYS A CA 1
ATOM 700 C C . CYS A 1 89 ? 7.096 -6.341 -6.801 1.00 95.56 89 CYS A C 1
ATOM 702 O O . CYS A 1 89 ? 5.951 -6.412 -6.350 1.00 95.56 89 CYS A O 1
ATOM 704 N N . TYR A 1 90 ? 7.901 -5.297 -6.553 1.00 96.06 90 TYR A N 1
ATOM 705 C CA . TYR A 1 90 ? 7.481 -4.177 -5.703 1.00 96.06 90 TYR A CA 1
ATOM 706 C C . TYR A 1 90 ? 6.226 -3.489 -6.248 1.00 96.06 90 TYR A C 1
ATOM 708 O O . TYR A 1 90 ? 5.275 -3.268 -5.497 1.00 96.06 90 TYR A O 1
ATOM 716 N N . TYR A 1 91 ? 6.188 -3.194 -7.549 1.00 95.75 91 TYR A N 1
ATOM 717 C CA . TYR A 1 91 ? 5.036 -2.578 -8.202 1.00 95.75 91 TYR A CA 1
ATOM 718 C C . TYR A 1 91 ? 3.761 -3.412 -8.030 1.00 95.75 91 TYR A C 1
ATOM 720 O O . TYR A 1 91 ? 2.741 -2.887 -7.581 1.00 95.75 91 TYR A O 1
ATOM 728 N N . ARG A 1 92 ? 3.824 -4.718 -8.316 1.00 94.75 92 ARG A N 1
ATOM 729 C CA . ARG A 1 92 ? 2.676 -5.630 -8.192 1.00 94.75 92 ARG A CA 1
ATOM 730 C C . ARG A 1 92 ? 2.223 -5.790 -6.743 1.00 94.75 92 ARG A C 1
ATOM 732 O O . ARG A 1 92 ? 1.026 -5.728 -6.470 1.00 94.75 92 ARG A O 1
ATOM 739 N N . ALA A 1 93 ? 3.162 -5.934 -5.809 1.00 96.38 93 ALA A N 1
ATOM 740 C CA . ALA A 1 93 ? 2.852 -6.041 -4.387 1.00 96.38 93 ALA A CA 1
ATOM 741 C C . ALA A 1 93 ? 2.142 -4.784 -3.863 1.00 96.38 93 ALA A C 1
ATOM 743 O O . ALA A 1 93 ? 1.148 -4.887 -3.144 1.00 96.38 93 ALA A O 1
ATOM 744 N N . ILE A 1 94 ? 2.628 -3.598 -4.245 1.00 96.69 94 ILE A N 1
ATOM 745 C CA . ILE A 1 94 ? 2.022 -2.310 -3.883 1.00 96.69 94 ILE A CA 1
ATOM 746 C C . ILE A 1 94 ? 0.650 -2.144 -4.543 1.00 96.69 94 ILE A C 1
ATOM 748 O O . ILE A 1 94 ? -0.266 -1.630 -3.900 1.00 96.69 94 ILE A O 1
ATOM 752 N N . GLY A 1 95 ? 0.494 -2.572 -5.798 1.00 95.25 95 GLY A N 1
ATOM 753 C CA . GLY A 1 95 ? -0.788 -2.579 -6.506 1.00 95.25 95 GLY A CA 1
ATOM 754 C C . GLY A 1 95 ? -1.843 -3.380 -5.746 1.00 95.25 95 GLY A C 1
ATOM 755 O O . GLY A 1 95 ? -2.822 -2.803 -5.281 1.00 95.25 95 GLY A O 1
ATOM 756 N N . SER A 1 96 ? -1.568 -4.665 -5.499 1.00 95.94 96 SER A N 1
ATOM 757 C CA . SER A 1 96 ? -2.464 -5.557 -4.745 1.00 95.94 96 SER A CA 1
ATOM 758 C C . SER A 1 96 ? -2.813 -4.998 -3.366 1.00 95.94 96 SER A C 1
ATOM 760 O O . SER A 1 96 ? -3.959 -5.061 -2.931 1.00 95.94 96 SER A O 1
ATOM 762 N N . ARG A 1 97 ? -1.829 -4.420 -2.667 1.00 97.12 97 ARG A N 1
ATOM 763 C CA . ARG A 1 97 ? -2.058 -3.872 -1.330 1.00 97.12 97 ARG A CA 1
ATOM 764 C C . ARG A 1 97 ? -2.945 -2.633 -1.349 1.00 97.12 97 ARG A C 1
ATOM 766 O O . ARG A 1 97 ? -3.769 -2.471 -0.454 1.00 97.12 97 ARG A O 1
ATOM 773 N N . ASN A 1 98 ? -2.794 -1.766 -2.350 1.00 97.25 98 ASN A N 1
ATOM 774 C CA . ASN A 1 98 ? -3.722 -0.655 -2.525 1.00 97.25 98 ASN A CA 1
ATOM 775 C C . ASN A 1 98 ? -5.141 -1.175 -2.753 1.00 97.25 98 ASN A C 1
ATOM 777 O O . ASN A 1 98 ? -6.035 -0.714 -2.059 1.00 97.25 98 ASN A O 1
ATOM 781 N N . ASP A 1 99 ? -5.345 -2.157 -3.632 1.00 96.50 99 ASP A N 1
ATOM 782 C CA . ASP A 1 99 ? -6.686 -2.681 -3.924 1.00 96.50 99 ASP A CA 1
ATOM 783 C C . ASP A 1 99 ? -7.398 -3.197 -2.660 1.00 96.50 99 ASP A C 1
ATOM 785 O O . ASP A 1 99 ? -8.566 -2.870 -2.427 1.00 96.50 99 ASP A O 1
ATOM 789 N N . GLU A 1 100 ? -6.674 -3.918 -1.795 1.00 96.88 100 GLU A N 1
ATOM 790 C CA . GLU A 1 100 ? -7.162 -4.366 -0.481 1.00 96.88 100 GLU A CA 1
ATOM 791 C C . GLU A 1 100 ? -7.578 -3.190 0.417 1.00 96.88 100 GLU A C 1
ATOM 793 O O . GLU A 1 100 ? -8.659 -3.193 1.011 1.00 96.88 100 GLU A O 1
ATOM 798 N N . ILE A 1 101 ? -6.731 -2.162 0.512 1.00 97.69 101 ILE A N 1
ATOM 799 C CA . ILE A 1 101 ? -6.984 -0.975 1.340 1.00 97.69 101 ILE A CA 1
ATOM 800 C C . ILE A 1 101 ? -8.181 -0.200 0.814 1.00 97.69 101 ILE A C 1
ATOM 802 O O . ILE A 1 101 ? -9.030 0.230 1.588 1.00 97.69 101 ILE A O 1
ATOM 806 N N . GLU A 1 102 ? -8.278 -0.023 -0.496 1.00 97.31 102 GLU A N 1
ATOM 807 C CA . GLU A 1 102 ? -9.403 0.674 -1.093 1.00 97.31 102 GLU A CA 1
ATOM 808 C C . GLU A 1 102 ? -10.711 -0.094 -0.909 1.00 97.31 102 GLU A C 1
ATOM 810 O O . GLU A 1 102 ? -11.757 0.513 -0.684 1.00 97.31 102 GLU A O 1
ATOM 815 N N . GLN A 1 103 ? -10.674 -1.426 -0.981 1.00 97.81 103 GLN A N 1
ATOM 816 C CA . GLN A 1 103 ? -11.835 -2.257 -0.686 1.00 97.81 103 GLN A CA 1
ATOM 817 C C . GLN A 1 103 ? -12.262 -2.108 0.777 1.00 97.81 103 GLN A C 1
ATOM 819 O O . GLN A 1 103 ? -13.450 -1.919 1.040 1.00 97.81 103 GLN A O 1
ATOM 824 N N . PHE A 1 104 ? -11.305 -2.109 1.708 1.00 97.62 104 PHE A N 1
ATOM 825 C CA . PHE A 1 104 ? -11.554 -1.826 3.121 1.00 97.62 104 PHE A CA 1
ATOM 826 C C . PHE A 1 104 ? -12.144 -0.423 3.332 1.00 97.62 104 PHE A C 1
ATOM 828 O O . PHE A 1 104 ? -13.074 -0.238 4.114 1.00 97.62 104 PHE A O 1
ATOM 835 N N . MET A 1 105 ? -11.644 0.590 2.622 1.00 98.25 105 MET A N 1
ATOM 836 C CA . MET A 1 105 ? -12.207 1.941 2.680 1.00 98.25 105 MET A CA 1
ATOM 837 C C . MET A 1 105 ? -13.656 1.954 2.192 1.00 98.25 105 MET A C 1
ATOM 839 O O . MET A 1 105 ? -14.530 2.478 2.883 1.00 98.25 105 MET A O 1
ATOM 843 N N . ARG A 1 106 ? -13.932 1.316 1.049 1.00 97.88 106 ARG A N 1
ATOM 844 C CA . ARG A 1 106 ? -15.282 1.218 0.481 1.00 97.88 106 ARG A CA 1
ATOM 845 C C . ARG A 1 106 ? -16.257 0.510 1.425 1.00 97.88 106 ARG A C 1
ATOM 847 O O . ARG A 1 106 ? -17.386 0.976 1.554 1.00 97.88 106 ARG A O 1
ATOM 854 N N . SER A 1 107 ? -15.835 -0.538 2.142 1.00 97.69 107 SER A N 1
ATOM 855 C CA . SER A 1 107 ? -16.696 -1.214 3.131 1.00 97.69 107 SER A CA 1
ATOM 856 C C . SER A 1 107 ? -17.058 -0.331 4.331 1.00 97.69 107 SER A C 1
ATOM 858 O O . SER A 1 107 ? -18.053 -0.591 4.998 1.00 97.69 107 SER A O 1
ATOM 860 N N . HIS A 1 108 ? -16.295 0.738 4.572 1.00 97.88 108 HIS A N 1
ATOM 861 C CA . HIS A 1 108 ? -16.516 1.721 5.637 1.00 97.88 108 HIS A CA 1
ATOM 862 C C . HIS A 1 108 ? -17.041 3.067 5.122 1.00 97.88 108 HIS A C 1
ATOM 864 O O . HIS A 1 108 ? -16.962 4.076 5.829 1.00 97.88 108 HIS A O 1
ATOM 870 N N . SER A 1 109 ? -17.561 3.098 3.887 1.00 96.94 109 SER A N 1
ATOM 871 C CA . SER A 1 109 ? -18.042 4.315 3.213 1.00 96.94 109 SER A CA 1
ATOM 872 C C . SER A 1 109 ? -16.994 5.437 3.134 1.00 96.94 109 SER A C 1
ATOM 874 O O . SER A 1 109 ? -17.328 6.619 3.087 1.00 96.94 109 SER A O 1
ATOM 876 N N . LEU A 1 110 ? -15.710 5.073 3.108 1.00 97.00 110 LEU A N 1
ATOM 877 C CA . LEU A 1 110 ? -14.604 5.983 2.846 1.00 97.00 110 LEU A CA 1
ATOM 878 C C . LEU A 1 110 ? -14.282 5.942 1.352 1.00 97.00 110 LEU A C 1
ATOM 880 O O . LEU A 1 110 ? -14.055 4.878 0.782 1.00 97.00 110 LEU A O 1
ATOM 884 N N . GLN A 1 111 ? -14.235 7.106 0.710 1.00 96.06 111 GLN A N 1
ATOM 885 C CA . GLN A 1 111 ? -13.855 7.211 -0.699 1.00 96.06 111 GLN A CA 1
ATOM 886 C C . GLN A 1 111 ? -12.335 7.059 -0.836 1.00 96.06 111 GLN A C 1
ATOM 888 O O . GLN A 1 111 ? -11.643 7.906 -0.287 1.00 96.06 111 GLN A O 1
ATOM 893 N N . PRO A 1 112 ? -11.774 6.073 -1.548 1.00 94.69 112 PRO A N 1
ATOM 894 C CA . PRO A 1 112 ? -10.329 5.999 -1.773 1.00 94.69 112 PRO A CA 1
ATOM 895 C C . PRO A 1 112 ? -9.787 7.167 -2.611 1.00 94.69 112 PRO A C 1
ATOM 897 O O . PRO A 1 112 ? -10.558 7.833 -3.303 1.00 94.69 112 PRO A O 1
ATOM 900 N N . MET A 1 113 ? -8.484 7.444 -2.495 1.00 87.12 113 MET A N 1
ATOM 901 C CA . MET A 1 113 ? -7.766 8.366 -3.393 1.00 87.12 113 MET A CA 1
ATOM 902 C C . MET A 1 113 ? -7.421 7.718 -4.724 1.00 87.12 113 MET A C 1
ATOM 904 O O . MET A 1 113 ? -6.953 6.561 -4.673 1.00 87.12 113 MET A O 1
#

Foldseek 3Di:
DDDDPDDPPDDPPPPPPPVPDLVLVVDPDPVSSQVVLQVLLVVLVVLLVVLLVVQLPDPLHDPVRNVVLVVVVVVLVVVQVVPDDGSNSSNVSSVVSSVVSCVVCVVSVHHGD

Radius of gyration: 20.43 Å; chains: 1; bounding box: 46×58×43 Å

Sequence (113 aa):
MRIFIVALALATISLQAHAYVDICEMKRSQAEAQQCYQYGANGGMLRMKENYKRIVNSSSVSDSEKRELQDNQKKWEKAVSSKCDDNVCYYRAIGSRNDEIEQFMRSHSLQPM